Protein AF-A0A4Q7Z807-F1 (afdb_monomer_lite)

pLDDT: mean 87.22, std 11.92, range [46.84, 97.69]

Foldseek 3Di:
DDPVLVVLLVVADAPDDPVQQADFCDPVNLQVVLVLLLVLLVAAAAEDQDQVVVCVVAVDGDDPQDQKAKAQHDPPDGDRHIYMYGHSVNRGGPNSSLSRSLLRSLCNNDVDPPPVVVSSVSSNVSSVSSSVVD

Secondary structure (DSSP, 8-state):
--HHHHHHHTT------HHHHHSB--HHHHHHHHHHHHHHTT---EEE--HHHHHHHHSPPPPTT-SEEEE--STT---SS-EEEE-TTT--BHHHHHHHHHHHHHHHHS--SS-HHHHHHHHHHHHHHHHTT-

Radius of gyration: 13.88 Å; chains: 1; bounding box: 31×33×34 Å

Structure (mmCIF, N/CA/C/O backbone):
data_AF-A0A4Q7Z807-F1
#
_entry.id   AF-A0A4Q7Z807-F1
#
loop_
_atom_site.group_PDB
_atom_site.id
_atom_site.type_symbol
_atom_site.label_atom_id
_atom_site.label_alt_id
_atom_site.label_comp_id
_atom_site.label_asym_id
_atom_site.label_entity_id
_atom_site.label_seq_id
_atom_site.pdbx_PDB_ins_code
_atom_site.Cartn_x
_atom_site.Cartn_y
_atom_site.Cartn_z
_atom_site.occupancy
_atom_site.B_iso_or_equiv
_atom_site.auth_seq_id
_atom_site.auth_comp_id
_atom_site.auth_asym_id
_atom_site.auth_atom_id
_atom_site.pdbx_PDB_model_num
ATOM 1 N N . MET A 1 1 ? 6.590 11.852 6.267 1.00 51.38 1 MET A N 1
ATOM 2 C CA . MET A 1 1 ? 7.355 10.659 6.698 1.00 51.38 1 MET A CA 1
ATOM 3 C C . MET A 1 1 ? 8.716 11.109 7.191 1.00 51.38 1 MET A C 1
ATOM 5 O O . MET A 1 1 ? 9.269 12.016 6.587 1.00 51.38 1 MET A O 1
ATOM 9 N N . SER A 1 2 ? 9.235 10.544 8.286 1.00 54.81 2 SER A N 1
ATOM 10 C CA . SER A 1 2 ? 10.601 10.862 8.724 1.00 54.81 2 SER A CA 1
ATOM 11 C C . SER A 1 2 ? 11.629 10.082 7.898 1.00 54.81 2 SER A C 1
ATOM 13 O O . SER A 1 2 ? 11.342 8.966 7.462 1.00 54.81 2 SER A O 1
ATOM 15 N N . ALA A 1 3 ? 12.834 10.632 7.731 1.00 60.94 3 ALA A N 1
ATOM 16 C CA . ALA A 1 3 ? 13.931 9.998 6.987 1.00 60.94 3 ALA A CA 1
ATOM 17 C C . ALA A 1 3 ? 14.265 8.573 7.485 1.00 60.94 3 ALA A C 1
ATOM 19 O O . ALA A 1 3 ? 14.614 7.696 6.702 1.00 60.94 3 ALA A O 1
ATOM 20 N N . LEU A 1 4 ? 14.067 8.301 8.782 1.00 59.22 4 LEU A N 1
ATOM 21 C CA . LEU A 1 4 ? 14.256 6.976 9.386 1.00 59.22 4 LEU A CA 1
ATOM 22 C C . LEU A 1 4 ? 13.252 5.924 8.875 1.00 59.22 4 LEU A C 1
ATOM 24 O O . LEU A 1 4 ? 13.568 4.738 8.843 1.00 59.22 4 LEU A O 1
ATOM 28 N N . VAL A 1 5 ? 12.028 6.334 8.528 1.00 60.03 5 VAL A N 1
ATOM 29 C CA . VAL A 1 5 ? 11.017 5.426 7.960 1.00 60.03 5 VAL A CA 1
ATOM 30 C C . VAL A 1 5 ? 11.358 5.111 6.505 1.00 60.03 5 VAL A C 1
ATOM 32 O O . VAL A 1 5 ? 11.359 3.939 6.147 1.00 60.03 5 VAL A O 1
ATOM 35 N N . GLN A 1 6 ? 11.763 6.120 5.724 1.00 60.69 6 GLN A N 1
ATOM 36 C CA . GLN A 1 6 ? 12.238 5.926 4.348 1.00 60.69 6 GLN A CA 1
ATOM 37 C C . GLN A 1 6 ? 13.465 5.011 4.282 1.00 60.69 6 GLN A C 1
ATOM 39 O O . GLN A 1 6 ? 13.475 4.071 3.498 1.00 60.69 6 GLN A O 1
ATOM 44 N N . HIS A 1 7 ? 14.456 5.215 5.157 1.00 62.12 7 HIS A N 1
ATOM 45 C CA . HIS A 1 7 ? 15.645 4.359 5.198 1.00 62.12 7 HIS A CA 1
ATOM 46 C C . HIS A 1 7 ? 15.324 2.901 5.559 1.00 62.12 7 HIS A C 1
ATOM 48 O O . HIS A 1 7 ? 15.946 1.979 5.053 1.00 62.12 7 HIS A O 1
ATOM 54 N N . ARG A 1 8 ? 14.341 2.655 6.429 1.00 64.38 8 ARG A N 1
ATOM 55 C CA . ARG A 1 8 ? 13.954 1.277 6.768 1.00 64.38 8 ARG A CA 1
ATOM 56 C C . ARG A 1 8 ? 13.114 0.617 5.679 1.00 64.38 8 ARG A C 1
ATOM 58 O O . ARG A 1 8 ? 13.232 -0.587 5.500 1.00 64.38 8 ARG A O 1
ATOM 65 N N . GLN A 1 9 ? 12.306 1.382 4.945 1.00 64.25 9 GLN A N 1
ATOM 66 C CA . GLN A 1 9 ? 11.615 0.872 3.758 1.00 64.25 9 GLN A CA 1
ATOM 67 C C . GLN A 1 9 ? 12.603 0.489 2.653 1.00 64.25 9 GLN A C 1
ATOM 69 O O . GLN A 1 9 ? 12.409 -0.548 2.035 1.00 64.25 9 GLN A O 1
ATOM 74 N N . SER A 1 10 ? 13.702 1.232 2.469 1.00 65.25 10 SER A N 1
ATOM 75 C CA . SER A 1 10 ? 14.740 0.859 1.494 1.00 65.25 10 SER A CA 1
ATOM 76 C C . SER A 1 10 ? 15.534 -0.403 1.861 1.00 65.25 10 SER A C 1
ATOM 78 O O . SER A 1 10 ? 16.319 -0.869 1.047 1.00 65.25 10 SER A O 1
ATOM 80 N N . LEU A 1 11 ? 15.375 -0.933 3.081 1.00 72.94 11 LEU A N 1
ATOM 81 C CA . LEU A 1 11 ? 15.979 -2.203 3.509 1.00 72.94 11 LEU A CA 1
ATOM 82 C C . LEU A 1 11 ? 15.053 -3.409 3.287 1.00 72.94 11 LEU A C 1
ATOM 84 O O . LEU A 1 11 ? 15.440 -4.527 3.610 1.00 72.94 11 LEU A O 1
ATOM 88 N N . LEU A 1 12 ? 13.825 -3.201 2.803 1.00 78.06 12 LEU A N 1
ATOM 89 C CA . LEU A 1 12 ? 12.954 -4.304 2.409 1.00 78.06 12 LEU A CA 1
ATOM 90 C C . LEU A 1 12 ? 13.448 -4.890 1.087 1.00 78.06 12 LEU A C 1
ATOM 92 O O . LEU A 1 12 ? 13.740 -4.154 0.145 1.00 78.06 12 LEU A O 1
ATOM 96 N N . HIS A 1 13 ? 13.503 -6.215 1.016 1.00 83.81 13 HIS A N 1
ATOM 97 C CA . HIS A 1 13 ? 13.963 -6.935 -0.164 1.00 83.81 13 HIS A CA 1
ATOM 98 C C . HIS A 1 13 ? 12.773 -7.608 -0.849 1.00 83.81 13 HIS A C 1
ATOM 100 O O . HIS A 1 13 ? 12.108 -8.451 -0.247 1.00 83.81 13 HIS A O 1
ATOM 106 N N . HIS A 1 14 ? 12.498 -7.225 -2.097 1.00 82.06 14 HIS A N 1
ATOM 107 C CA . HIS A 1 14 ? 11.547 -7.931 -2.954 1.00 82.06 14 HIS A CA 1
ATOM 108 C C . HIS A 1 14 ? 12.259 -9.033 -3.747 1.00 82.06 14 HIS A C 1
ATOM 110 O O . HIS A 1 14 ? 13.446 -8.919 -4.051 1.00 82.06 14 HIS A O 1
ATOM 116 N N . HIS A 1 15 ? 11.516 -10.058 -4.159 1.00 86.06 15 HIS A N 1
ATOM 117 C CA . HIS A 1 15 ? 12.057 -11.214 -4.892 1.00 86.06 15 HIS A CA 1
ATOM 118 C C . HIS A 1 15 ? 11.875 -11.137 -6.412 1.00 86.06 15 HIS A C 1
ATOM 120 O O . HIS A 1 15 ? 12.171 -12.100 -7.110 1.00 86.06 15 HIS A O 1
ATOM 126 N N . LEU A 1 16 ? 11.381 -10.010 -6.938 1.00 84.50 16 LEU A N 1
ATOM 127 C CA . LEU A 1 16 ? 11.334 -9.794 -8.385 1.00 84.50 16 LEU A CA 1
ATOM 128 C C . LEU A 1 16 ? 12.748 -9.842 -8.969 1.00 84.50 16 LEU A C 1
ATOM 130 O O . LEU A 1 16 ? 13.670 -9.251 -8.394 1.00 84.50 16 LEU A O 1
ATOM 134 N N . ASP A 1 17 ? 12.897 -10.487 -10.126 1.00 88.44 17 ASP A N 1
ATOM 135 C CA . ASP A 1 17 ? 14.126 -10.372 -10.900 1.00 88.44 17 ASP A CA 1
ATOM 136 C C . ASP A 1 17 ? 14.332 -8.925 -11.386 1.00 88.44 17 ASP A C 1
ATOM 138 O O . ASP A 1 17 ? 13.472 -8.051 -11.236 1.00 88.44 17 ASP A O 1
ATOM 142 N N . GLN A 1 18 ? 15.506 -8.637 -11.945 1.00 86.31 18 GLN A N 1
ATOM 143 C CA . GLN A 1 18 ? 15.841 -7.273 -12.343 1.00 86.31 18 GLN A CA 1
ATOM 144 C C . GLN A 1 18 ? 14.910 -6.723 -13.437 1.00 86.31 18 GLN A C 1
ATOM 146 O O . GLN A 1 18 ? 14.593 -5.532 -13.419 1.00 86.31 18 GLN A O 1
ATOM 151 N N . ALA A 1 19 ? 14.477 -7.565 -14.379 1.00 88.50 19 ALA A N 1
ATOM 152 C CA . ALA A 1 19 ? 13.621 -7.149 -15.483 1.00 88.50 19 ALA A CA 1
ATOM 153 C C . ALA A 1 19 ? 12.202 -6.852 -14.986 1.00 88.50 19 ALA A C 1
ATOM 155 O O . ALA A 1 19 ? 11.640 -5.805 -15.310 1.00 88.50 19 ALA A O 1
ATOM 156 N N . ASP A 1 20 ? 11.660 -7.724 -14.140 1.00 90.94 20 ASP A N 1
ATOM 157 C CA . ASP A 1 20 ? 10.359 -7.540 -13.514 1.00 90.94 20 ASP A CA 1
ATOM 158 C C . ASP A 1 20 ? 10.355 -6.369 -12.542 1.00 90.94 20 ASP A C 1
ATOM 160 O O . ASP A 1 20 ? 9.421 -5.572 -12.561 1.00 90.94 20 ASP A O 1
ATOM 164 N N . SER A 1 21 ? 11.401 -6.213 -11.729 1.00 90.94 21 SER A N 1
ATOM 165 C CA . SER A 1 21 ? 11.536 -5.078 -10.814 1.00 90.94 21 SER A CA 1
ATOM 166 C C . SER A 1 21 ? 11.497 -3.750 -11.572 1.00 90.94 21 SER A C 1
ATOM 168 O O . SER A 1 21 ? 10.770 -2.845 -11.166 1.00 90.94 21 SER A O 1
ATOM 170 N N . ALA A 1 22 ? 12.200 -3.660 -12.708 1.00 92.25 22 ALA A N 1
ATOM 171 C CA . ALA A 1 22 ? 12.240 -2.469 -13.555 1.00 92.25 22 ALA A CA 1
ATOM 172 C C . ALA A 1 22 ? 10.979 -2.266 -14.416 1.00 92.25 22 ALA A C 1
ATOM 174 O O . ALA A 1 22 ? 10.765 -1.169 -14.942 1.00 92.25 22 ALA A O 1
ATOM 175 N N . ALA A 1 23 ? 10.143 -3.295 -14.582 1.00 94.12 23 ALA A N 1
ATOM 176 C CA . ALA A 1 23 ? 8.921 -3.189 -15.362 1.00 94.12 23 ALA A CA 1
ATOM 177 C C . ALA A 1 23 ? 7.947 -2.185 -14.730 1.00 94.12 23 ALA A C 1
ATOM 179 O O . ALA A 1 23 ? 7.931 -1.943 -13.520 1.00 94.12 23 ALA A O 1
ATOM 180 N N . ARG A 1 24 ? 7.094 -1.588 -15.567 1.00 95.56 24 ARG A N 1
ATOM 181 C CA . ARG A 1 24 ? 6.114 -0.598 -15.118 1.00 95.56 24 ARG A CA 1
ATOM 182 C C . ARG A 1 24 ? 5.073 -1.242 -14.199 1.00 95.56 24 ARG A C 1
ATOM 184 O O . ARG A 1 24 ? 4.486 -2.271 -14.541 1.00 95.56 24 ARG A O 1
ATOM 191 N N . ALA A 1 25 ? 4.785 -0.583 -13.080 1.00 94.75 25 ALA A N 1
ATOM 192 C CA . ALA A 1 25 ? 3.634 -0.901 -12.240 1.00 94.75 25 ALA A CA 1
ATOM 193 C C . ALA A 1 25 ? 2.386 -0.192 -12.788 1.00 94.75 25 ALA A C 1
ATOM 195 O O . ALA A 1 25 ? 2.045 0.924 -12.390 1.00 94.75 25 ALA A O 1
ATOM 196 N N . ASP A 1 26 ? 1.727 -0.798 -13.775 1.00 94.81 26 ASP A N 1
ATOM 197 C CA . ASP A 1 26 ? 0.450 -0.277 -14.263 1.00 94.81 26 ASP A CA 1
ATOM 198 C C . ASP A 1 26 ? -0.683 -0.460 -13.232 1.00 94.81 26 ASP A C 1
ATOM 200 O O . ASP A 1 26 ? -0.532 -1.116 -12.198 1.00 94.81 26 ASP A O 1
ATOM 204 N N . LEU A 1 27 ? -1.835 0.163 -13.502 1.00 94.50 27 LEU A N 1
ATOM 205 C CA . LEU A 1 27 ? -2.964 0.172 -12.569 1.00 94.50 27 LEU A CA 1
ATOM 206 C C . LEU A 1 27 ? -3.474 -1.243 -12.270 1.00 94.50 27 LEU A C 1
ATOM 208 O O . LEU A 1 27 ? -3.806 -1.538 -11.126 1.00 94.50 27 LEU A O 1
ATOM 212 N N . TRP A 1 28 ? -3.529 -2.114 -13.280 1.00 94.75 28 TRP A N 1
ATOM 213 C CA . TRP A 1 28 ? -4.015 -3.480 -13.110 1.00 94.75 28 TRP A CA 1
ATOM 214 C C . TRP A 1 28 ? -3.043 -4.308 -12.276 1.00 94.75 28 TRP A C 1
ATOM 216 O O . TRP A 1 28 ? -3.460 -5.037 -11.371 1.00 94.75 28 TRP A O 1
ATOM 226 N N . TRP A 1 29 ? -1.747 -4.146 -12.538 1.00 95.00 29 TRP A N 1
ATOM 227 C CA . TRP A 1 29 ? -0.697 -4.787 -11.766 1.00 95.00 29 TRP A CA 1
ATOM 228 C C . TRP A 1 29 ? -0.751 -4.356 -10.296 1.00 95.00 29 TRP A C 1
ATOM 230 O O . TRP A 1 29 ? -0.784 -5.217 -9.422 1.00 95.00 29 TRP A O 1
ATOM 240 N N . LEU A 1 30 ? -0.866 -3.053 -10.005 1.00 96.25 30 LEU A N 1
ATOM 241 C CA . LEU A 1 30 ? -0.961 -2.536 -8.631 1.00 96.25 30 LEU A CA 1
ATOM 242 C C . LEU A 1 30 ? -2.158 -3.121 -7.870 1.00 96.25 30 LEU A C 1
ATOM 244 O O . LEU A 1 30 ? -2.014 -3.539 -6.721 1.00 96.25 30 LEU A O 1
ATOM 248 N N . LEU A 1 31 ? -3.332 -3.173 -8.506 1.00 96.38 31 LEU A N 1
ATOM 249 C CA . LEU A 1 31 ? -4.545 -3.743 -7.909 1.00 96.38 31 LEU A CA 1
ATOM 250 C C . LEU A 1 31 ? -4.378 -5.239 -7.627 1.00 96.38 31 LEU A C 1
ATOM 252 O O . LEU A 1 31 ? -4.535 -5.679 -6.487 1.00 96.38 31 LEU A O 1
ATOM 256 N N . THR A 1 32 ? -4.003 -6.006 -8.654 1.00 95.25 32 THR A N 1
ATOM 257 C CA . THR A 1 32 ? -3.831 -7.463 -8.558 1.00 95.25 32 THR A CA 1
ATOM 258 C C . THR A 1 32 ? -2.791 -7.811 -7.504 1.00 95.25 32 THR A C 1
ATOM 260 O O . THR A 1 32 ? -3.007 -8.685 -6.662 1.00 95.25 32 THR A O 1
ATOM 263 N N . ARG A 1 33 ? -1.673 -7.081 -7.497 1.00 95.62 33 ARG A N 1
ATOM 264 C CA . ARG A 1 33 ? -0.586 -7.338 -6.568 1.00 95.62 33 ARG A CA 1
ATOM 265 C C . ARG A 1 33 ? -0.976 -6.995 -5.138 1.00 95.62 33 ARG A C 1
ATOM 267 O O . ARG A 1 33 ? -0.745 -7.803 -4.246 1.00 95.62 33 ARG A O 1
ATOM 274 N N . THR A 1 34 ? -1.659 -5.874 -4.914 1.00 97.00 34 THR A N 1
ATOM 275 C CA . THR A 1 34 ? -2.161 -5.517 -3.577 1.00 97.00 34 THR A CA 1
ATOM 276 C C . THR A 1 34 ? -3.097 -6.587 -3.018 1.00 97.00 34 THR A C 1
ATOM 278 O O . THR A 1 34 ? -3.004 -6.928 -1.839 1.00 97.00 34 THR A O 1
ATOM 281 N N . HIS A 1 35 ? -3.954 -7.175 -3.855 1.00 96.62 35 HIS A N 1
ATOM 282 C CA . HIS A 1 35 ? -4.834 -8.265 -3.432 1.00 96.62 35 HIS A CA 1
ATOM 283 C C . HIS A 1 35 ? -4.070 -9.560 -3.124 1.00 96.62 35 HIS A C 1
ATOM 285 O O . HIS A 1 35 ? -4.420 -10.235 -2.159 1.00 96.62 35 HIS A O 1
ATOM 291 N N . ALA A 1 36 ? -3.004 -9.884 -3.864 1.00 95.56 36 ALA A N 1
ATOM 292 C CA . ALA A 1 36 ? -2.139 -11.020 -3.532 1.00 95.56 36 ALA A CA 1
ATOM 293 C C . ALA A 1 36 ? -1.489 -10.852 -2.145 1.00 95.56 36 ALA A C 1
ATOM 295 O O . ALA A 1 36 ? -1.501 -11.773 -1.329 1.00 95.56 36 ALA A O 1
ATOM 296 N N . TYR A 1 37 ? -1.009 -9.645 -1.838 1.00 96.12 37 TYR A N 1
ATOM 297 C CA . TYR A 1 37 ? -0.490 -9.310 -0.511 1.00 96.12 37 TYR A CA 1
ATOM 298 C C . TYR A 1 37 ? -1.560 -9.383 0.581 1.00 96.12 37 TYR A C 1
ATOM 300 O O . TYR A 1 37 ? -1.308 -9.917 1.661 1.00 96.12 37 TYR A O 1
ATOM 308 N N . ALA A 1 38 ? -2.761 -8.867 0.316 1.00 95.75 38 ALA A N 1
ATOM 309 C CA . ALA A 1 38 ? -3.874 -8.938 1.257 1.00 95.75 38 ALA A CA 1
ATOM 310 C C . ALA A 1 38 ? -4.271 -10.394 1.554 1.00 95.75 38 ALA A C 1
ATOM 312 O O . ALA A 1 38 ? -4.451 -10.753 2.719 1.00 95.75 38 ALA A O 1
ATOM 313 N N . ALA A 1 39 ? -4.305 -11.248 0.525 1.00 94.94 39 ALA A N 1
ATOM 314 C CA . ALA A 1 39 ? -4.543 -12.680 0.665 1.00 94.94 39 ALA A CA 1
ATOM 315 C C . ALA A 1 39 ? -3.456 -13.359 1.515 1.00 94.94 39 ALA A C 1
ATOM 317 O O . ALA A 1 39 ? -3.791 -14.069 2.462 1.00 94.94 39 ALA A O 1
ATOM 318 N N . ALA A 1 40 ? -2.173 -13.074 1.261 1.00 93.62 40 ALA A N 1
ATOM 319 C CA . ALA A 1 40 ? -1.064 -13.575 2.081 1.00 93.62 40 ALA A CA 1
ATOM 320 C C . ALA A 1 40 ? -1.144 -13.097 3.547 1.00 93.62 40 ALA A C 1
ATOM 322 O O . ALA A 1 40 ? -0.787 -13.827 4.469 1.00 93.62 40 ALA A O 1
ATOM 323 N N . ALA A 1 41 ? -1.667 -11.890 3.782 1.00 92.75 41 ALA A N 1
ATOM 324 C CA . ALA A 1 41 ? -1.925 -11.350 5.118 1.00 92.75 41 ALA A CA 1
ATOM 325 C C . ALA A 1 41 ? -3.221 -11.879 5.773 1.00 92.75 41 ALA A C 1
ATOM 327 O O . ALA A 1 41 ? -3.489 -11.569 6.942 1.00 92.75 41 ALA A O 1
ATOM 328 N N . GLY A 1 42 ? -4.035 -12.648 5.040 1.00 94.50 42 GLY A N 1
ATOM 329 C CA . GLY A 1 42 ? -5.322 -13.170 5.494 1.00 94.50 42 GLY A CA 1
ATOM 330 C C . GLY A 1 42 ? -6.389 -12.091 5.705 1.00 94.50 42 GLY A C 1
ATOM 331 O O . GLY A 1 42 ? -7.173 -12.194 6.649 1.00 94.50 42 GLY A O 1
ATOM 332 N N . ILE A 1 43 ? -6.393 -11.031 4.888 1.00 94.88 43 ILE A N 1
ATOM 333 C CA . ILE A 1 43 ? -7.385 -9.944 4.942 1.00 94.88 43 ILE A CA 1
ATOM 334 C C . ILE A 1 43 ? -7.943 -9.590 3.567 1.00 94.88 43 ILE A C 1
ATOM 336 O O . ILE A 1 43 ? -7.338 -9.847 2.532 1.00 94.88 43 ILE A O 1
ATOM 340 N N . THR A 1 44 ? -9.101 -8.935 3.575 1.00 96.44 44 THR A N 1
ATOM 341 C CA . THR A 1 44 ? -9.657 -8.235 2.414 1.00 96.44 44 THR A CA 1
ATOM 342 C C . THR A 1 44 ? -9.353 -6.749 2.537 1.00 96.44 44 THR A C 1
ATOM 344 O O . THR A 1 44 ? -9.412 -6.201 3.637 1.00 96.44 44 THR A O 1
ATOM 347 N N . VAL A 1 45 ? -9.042 -6.099 1.419 1.00 96.62 45 VAL A N 1
ATOM 348 C CA . VAL A 1 45 ? -8.797 -4.655 1.342 1.00 96.62 45 VAL A CA 1
ATOM 349 C C . VAL A 1 45 ? -9.483 -4.086 0.111 1.00 96.62 45 VAL A C 1
ATOM 351 O O . VAL A 1 45 ? -9.612 -4.773 -0.898 1.00 96.62 45 VAL A O 1
ATOM 354 N N . ASP A 1 46 ? -9.859 -2.816 0.189 1.00 97.50 46 ASP A N 1
ATOM 355 C CA . ASP A 1 46 ? -10.171 -2.009 -0.983 1.00 97.50 46 ASP A CA 1
ATOM 356 C C . ASP A 1 46 ? -8.940 -1.201 -1.382 1.00 97.50 46 ASP A C 1
ATOM 358 O O . ASP A 1 46 ? -8.183 -0.744 -0.522 1.00 97.50 46 ASP A O 1
ATOM 362 N N . VAL A 1 47 ? -8.776 -0.943 -2.679 1.00 97.06 47 VAL A N 1
ATOM 363 C CA 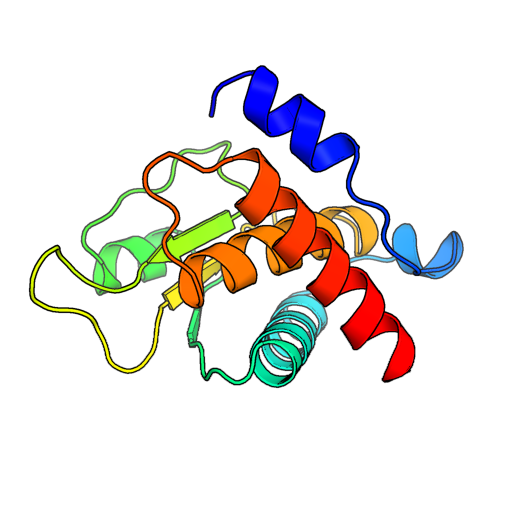. VAL A 1 47 ? -7.648 -0.164 -3.201 1.00 97.06 47 VAL A CA 1
ATOM 364 C C . VAL A 1 47 ? -8.150 1.040 -3.989 1.00 97.06 47 VAL A C 1
ATOM 366 O O . VAL A 1 47 ? -9.056 0.933 -4.815 1.00 97.06 47 VAL A O 1
ATOM 369 N N . VAL A 1 48 ? -7.552 2.206 -3.751 1.00 96.88 48 VAL A N 1
ATOM 370 C CA . VAL A 1 48 ? -7.775 3.421 -4.542 1.00 96.88 48 VAL A CA 1
ATOM 371 C C . VAL A 1 48 ? -6.450 3.999 -5.013 1.00 96.88 48 VAL A C 1
ATOM 373 O O . VAL A 1 48 ? -5.486 4.094 -4.262 1.00 96.88 48 VAL A O 1
ATOM 376 N N . LEU A 1 49 ? -6.418 4.421 -6.273 1.00 95.56 49 LEU A N 1
ATOM 377 C CA . LEU A 1 49 ? -5.210 4.950 -6.916 1.00 95.56 49 LEU A CA 1
ATOM 378 C C . LEU A 1 49 ? -5.271 6.473 -7.125 1.00 95.56 49 LEU A C 1
ATOM 380 O O . LEU A 1 49 ? -4.306 7.096 -7.563 1.00 95.56 49 LEU A O 1
ATOM 384 N N . ASP A 1 50 ? -6.421 7.078 -6.808 1.00 93.81 50 ASP A N 1
ATOM 385 C CA . ASP A 1 50 ? -6.678 8.512 -6.926 1.00 93.81 50 ASP A CA 1
ATOM 386 C C . ASP A 1 50 ? -6.797 9.159 -5.533 1.00 93.81 50 ASP A C 1
ATOM 388 O O . ASP A 1 50 ? -7.690 8.792 -4.755 1.00 93.81 50 ASP A O 1
ATOM 392 N N . PRO A 1 51 ? -5.958 10.164 -5.213 1.00 93.25 51 PRO A N 1
ATOM 393 C CA . PRO A 1 51 ? -5.985 10.833 -3.916 1.00 93.25 51 PRO A CA 1
ATOM 394 C C . PRO A 1 51 ? -7.314 11.548 -3.636 1.00 93.25 51 PRO A C 1
ATOM 396 O O . PRO A 1 51 ? -7.710 11.664 -2.475 1.00 93.25 51 PRO A O 1
ATOM 399 N N . ARG A 1 52 ? -8.045 12.004 -4.668 1.00 94.69 52 ARG A N 1
ATOM 400 C CA . ARG A 1 52 ? -9.360 12.641 -4.467 1.00 94.69 52 ARG A CA 1
ATOM 401 C C . ARG A 1 52 ? -10.400 11.621 -4.017 1.00 94.69 52 ARG A C 1
ATOM 403 O O . ARG A 1 52 ? -11.183 11.899 -3.113 1.00 94.69 52 ARG A O 1
ATOM 410 N N . SER A 1 53 ? -10.396 10.439 -4.623 1.00 94.94 53 SER A N 1
ATOM 411 C CA . SER A 1 53 ? -11.254 9.321 -4.228 1.00 94.94 53 SER A CA 1
ATOM 412 C C . SER A 1 53 ? -10.942 8.842 -2.811 1.00 94.94 53 SER A C 1
ATOM 414 O O . SER A 1 53 ? -11.868 8.618 -2.033 1.00 94.94 53 SER A O 1
ATOM 416 N N . TYR A 1 54 ? -9.661 8.777 -2.439 1.00 96.12 54 TYR A N 1
ATOM 417 C CA . TYR A 1 54 ? -9.256 8.472 -1.066 1.00 96.12 54 TYR A CA 1
ATOM 418 C C . TYR A 1 54 ? -9.781 9.505 -0.058 1.00 96.12 54 TYR A C 1
ATOM 420 O O . TYR A 1 54 ? -10.382 9.130 0.951 1.00 96.12 54 TYR A O 1
ATOM 428 N N . HIS A 1 55 ? -9.645 10.800 -0.364 1.00 95.94 55 HIS A N 1
ATOM 429 C CA . HIS A 1 55 ? -10.177 11.869 0.481 1.00 95.94 55 HIS A CA 1
ATOM 430 C C . HIS A 1 55 ? -11.699 11.789 0.632 1.00 95.94 55 HIS A C 1
ATOM 432 O O . HIS A 1 55 ? -12.197 11.845 1.750 1.00 95.94 55 HIS A O 1
ATOM 438 N N . ARG A 1 56 ? -12.450 11.579 -0.459 1.00 96.06 56 ARG A N 1
ATOM 439 C CA . ARG A 1 56 ? -13.917 11.449 -0.385 1.00 96.06 56 ARG A CA 1
ATOM 440 C C . ARG A 1 56 ? -14.367 10.295 0.511 1.00 96.06 56 ARG A C 1
ATOM 442 O O . ARG A 1 56 ? -15.386 10.418 1.178 1.00 96.06 56 ARG A O 1
ATOM 449 N N . ARG A 1 57 ? -13.631 9.179 0.517 1.00 94.31 57 ARG A N 1
ATOM 450 C CA . ARG A 1 57 ? -13.981 7.998 1.320 1.00 94.31 57 ARG A CA 1
ATOM 451 C C . ARG A 1 57 ? -13.575 8.139 2.787 1.00 94.31 57 ARG A C 1
ATOM 453 O O . ARG A 1 57 ? -14.286 7.649 3.650 1.00 94.31 57 ARG A O 1
ATOM 460 N N . THR A 1 58 ? -12.443 8.780 3.075 1.00 93.69 58 THR A N 1
ATOM 461 C CA . 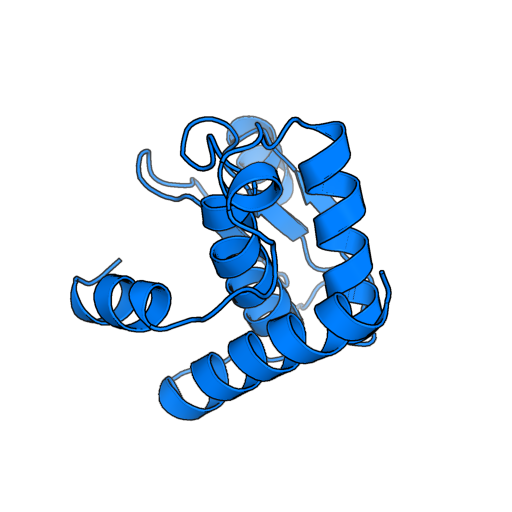THR A 1 58 ? -11.826 8.751 4.418 1.00 93.69 58 THR A CA 1
ATOM 462 C C . THR A 1 58 ? -11.832 10.091 5.150 1.00 93.69 58 THR A C 1
ATOM 464 O O . THR A 1 58 ? -11.523 10.141 6.337 1.00 93.69 58 THR A O 1
ATOM 467 N N . GLY A 1 59 ? -12.086 11.192 4.441 1.00 93.94 59 GLY A N 1
ATOM 468 C CA . GLY A 1 59 ? -11.838 12.556 4.910 1.00 93.94 59 GLY A CA 1
ATOM 469 C C .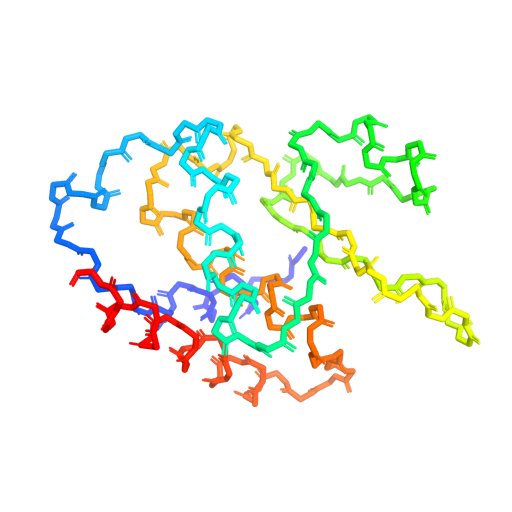 GLY A 1 59 ? -10.351 12.929 5.018 1.00 93.94 59 GLY A C 1
ATOM 470 O O . GLY A 1 59 ? -10.036 14.072 5.342 1.00 93.94 59 GLY A O 1
ATOM 471 N N . ARG A 1 60 ? -9.410 12.011 4.739 1.00 92.38 60 ARG A N 1
ATOM 472 C CA . ARG A 1 60 ? -7.961 12.247 4.865 1.00 92.38 60 ARG A CA 1
ATOM 473 C C . ARG A 1 60 ? -7.368 12.760 3.560 1.00 92.38 60 ARG A C 1
ATOM 475 O O . ARG A 1 60 ? -7.614 12.215 2.488 1.00 92.38 60 ARG A O 1
ATOM 482 N N . THR A 1 61 ? -6.537 13.790 3.653 1.00 92.50 61 THR A N 1
ATOM 483 C CA . THR A 1 61 ? -5.743 14.276 2.519 1.00 92.50 61 THR A CA 1
ATOM 484 C C . THR A 1 61 ? -4.376 13.607 2.536 1.00 92.50 61 THR A C 1
ATOM 486 O O . THR A 1 61 ? -3.641 13.711 3.518 1.00 92.50 61 THR A O 1
ATOM 489 N N . VAL A 1 62 ? -4.017 12.945 1.438 1.00 90.19 62 VAL A N 1
ATOM 490 C CA . VAL A 1 62 ? -2.671 12.393 1.242 1.00 90.19 62 VAL A CA 1
ATOM 491 C C . VAL A 1 62 ? -1.738 13.466 0.691 1.00 90.19 62 VAL A C 1
ATOM 493 O O . VAL A 1 62 ? -2.093 14.238 -0.201 1.00 90.19 62 VAL A O 1
ATOM 496 N N . GLY A 1 63 ? -0.532 13.542 1.251 1.00 88.62 63 GLY A N 1
ATOM 497 C CA . GLY A 1 63 ? 0.477 14.495 0.799 1.00 88.62 63 GLY A CA 1
ATOM 498 C C . GLY A 1 63 ? 1.011 14.148 -0.593 1.00 88.62 63 GLY A C 1
ATOM 499 O O . GLY A 1 63 ? 1.028 12.989 -0.995 1.00 88.62 63 GLY A O 1
ATOM 500 N N . ARG A 1 64 ? 1.547 15.146 -1.306 1.00 88.00 64 ARG A N 1
ATOM 501 C CA . ARG A 1 64 ? 2.142 14.978 -2.649 1.00 88.00 64 ARG A CA 1
ATOM 502 C C . ARG A 1 64 ? 3.247 13.910 -2.725 1.00 88.00 64 ARG A C 1
ATOM 504 O O . ARG A 1 64 ? 3.514 13.403 -3.806 1.00 88.00 64 ARG A O 1
ATOM 511 N N . TRP A 1 65 ? 3.882 13.597 -1.597 1.00 90.31 65 TRP A N 1
ATOM 512 C CA . TRP A 1 65 ? 5.003 12.658 -1.471 1.00 90.31 65 TRP A CA 1
ATOM 513 C C . TRP A 1 65 ? 4.607 11.324 -0.820 1.00 90.31 65 TRP A C 1
ATOM 515 O O . TRP A 1 65 ? 5.467 10.559 -0.397 1.00 90.31 65 TRP A O 1
ATOM 525 N N . CYS A 1 66 ? 3.307 11.074 -0.668 1.00 91.88 66 CYS A N 1
ATOM 526 C CA . CYS A 1 66 ? 2.769 9.852 -0.085 1.00 91.88 66 CYS A CA 1
ATOM 527 C C . CYS A 1 66 ? 2.601 8.800 -1.188 1.00 91.88 66 CYS A C 1
ATOM 529 O O . CYS A 1 66 ? 1.726 8.937 -2.044 1.00 91.88 66 CYS A O 1
ATOM 531 N N . ALA A 1 67 ? 3.472 7.787 -1.182 1.00 94.44 67 ALA A N 1
ATOM 532 C CA . ALA A 1 67 ? 3.429 6.677 -2.135 1.00 94.44 67 ALA A CA 1
ATOM 533 C C . ALA A 1 67 ? 2.333 5.653 -1.795 1.00 94.44 67 ALA A C 1
ATOM 535 O O . ALA A 1 67 ? 1.758 5.065 -2.708 1.00 94.44 67 ALA A O 1
ATOM 536 N N . GLY A 1 68 ? 2.004 5.505 -0.509 1.00 95.06 68 GLY A N 1
ATOM 537 C CA . GLY A 1 68 ? 0.892 4.702 -0.018 1.00 95.06 68 GLY A CA 1
ATOM 538 C C . GLY A 1 68 ? 0.403 5.173 1.355 1.00 95.06 68 GLY A C 1
ATOM 539 O O . GLY A 1 68 ? 1.107 5.923 2.039 1.00 95.06 68 GLY A O 1
ATOM 540 N N . ASP A 1 69 ? -0.832 4.807 1.700 1.00 94.81 69 ASP A N 1
ATOM 541 C CA . ASP A 1 69 ? -1.427 5.008 3.031 1.00 94.81 69 ASP A CA 1
ATOM 542 C C . ASP A 1 69 ? -2.547 3.984 3.253 1.00 94.81 69 ASP A C 1
ATOM 544 O O . ASP A 1 69 ? -3.467 3.864 2.439 1.00 94.81 69 ASP A O 1
ATOM 548 N N . ALA A 1 70 ? -2.492 3.266 4.369 1.00 94.06 70 ALA A N 1
ATOM 549 C CA . ALA A 1 70 ? -3.563 2.395 4.828 1.00 94.06 70 ALA A CA 1
ATOM 550 C C . ALA A 1 70 ? -4.501 3.122 5.808 1.00 94.06 70 ALA A C 1
ATOM 552 O O . ALA A 1 70 ? -4.081 3.725 6.801 1.00 94.06 70 ALA A O 1
ATOM 553 N N . TYR A 1 71 ? -5.808 3.003 5.580 1.00 94.12 71 TYR A N 1
ATOM 554 C CA . TYR A 1 71 ? -6.848 3.491 6.479 1.00 94.12 71 TYR A CA 1
ATOM 555 C C . TYR A 1 71 ? -7.752 2.358 6.940 1.00 94.12 71 TYR A C 1
ATOM 557 O O . TYR A 1 71 ? -8.372 1.662 6.143 1.00 94.12 71 TYR A O 1
ATOM 565 N N . THR A 1 72 ? -7.859 2.202 8.256 1.00 93.00 72 THR A N 1
ATOM 566 C CA . THR A 1 72 ? -8.645 1.134 8.895 1.00 93.00 72 THR A CA 1
ATOM 567 C C . THR A 1 72 ? -9.935 1.655 9.530 1.00 93.00 72 THR A C 1
ATOM 569 O O . THR A 1 72 ? -10.571 0.936 10.294 1.00 93.00 72 THR A O 1
ATOM 572 N N . GLY A 1 73 ? -10.332 2.893 9.222 1.00 91.38 73 GLY A N 1
ATOM 573 C CA . GLY A 1 73 ? -11.420 3.600 9.897 1.00 91.38 73 GLY A CA 1
ATOM 574 C C . GLY A 1 73 ? -10.935 4.496 11.047 1.00 91.38 73 GLY A C 1
ATOM 575 O O . GLY A 1 73 ? -9.751 4.490 11.402 1.00 91.38 73 GLY A O 1
ATOM 576 N N . PRO A 1 74 ? -11.833 5.311 11.622 1.00 88.19 74 PRO A N 1
ATOM 577 C CA . PRO A 1 74 ? -11.540 6.125 12.798 1.00 88.19 74 PRO A CA 1
ATOM 578 C C . PRO A 1 74 ? -11.225 5.273 14.039 1.00 88.19 74 PRO A C 1
ATOM 580 O O . PRO A 1 74 ? -11.607 4.105 14.153 1.00 88.19 74 PRO A O 1
ATOM 583 N N . ALA A 1 75 ? -10.539 5.881 15.010 1.00 81.19 75 ALA A N 1
ATOM 584 C CA . ALA A 1 75 ? -10.270 5.241 16.295 1.00 81.19 75 ALA A CA 1
ATOM 585 C C . ALA A 1 75 ? -11.591 4.859 16.989 1.00 81.19 75 ALA A C 1
ATOM 587 O O . ALA A 1 75 ? -12.499 5.677 17.091 1.00 81.19 75 ALA A O 1
ATOM 588 N N . GLY A 1 76 ? -11.703 3.607 17.439 1.00 81.12 76 GLY A N 1
ATOM 589 C CA . GLY A 1 76 ? -12.917 3.079 18.075 1.00 81.12 76 GLY A CA 1
ATOM 590 C C . GLY A 1 76 ? -14.012 2.600 17.113 1.00 81.12 76 GLY A C 1
ATOM 591 O O . GLY A 1 76 ? -14.934 1.926 17.557 1.00 81.12 76 GLY A O 1
ATOM 592 N N . ALA A 1 77 ? -13.896 2.863 15.808 1.00 87.00 77 ALA A N 1
ATOM 593 C CA . ALA A 1 77 ? -14.862 2.429 14.796 1.00 87.00 77 ALA A CA 1
ATOM 594 C C . ALA A 1 77 ? -14.132 1.942 13.537 1.00 87.00 77 ALA A C 1
ATOM 596 O O . ALA A 1 77 ? -14.148 2.572 12.477 1.00 87.00 77 ALA A O 1
ATOM 597 N N . ARG A 1 78 ? -13.450 0.800 13.681 1.00 87.88 78 ARG A N 1
ATOM 598 C CA . ARG A 1 78 ? -12.726 0.180 12.572 1.00 87.88 78 ARG A CA 1
ATOM 599 C C . ARG A 1 78 ? -13.670 -0.279 11.477 1.00 87.88 78 ARG A C 1
ATOM 601 O O . ARG A 1 78 ? -14.734 -0.832 11.743 1.00 87.88 78 ARG A O 1
ATOM 608 N N . TRP A 1 79 ? -13.234 -0.090 10.243 1.00 90.38 79 TRP A N 1
ATOM 609 C CA . TRP A 1 79 ? -13.928 -0.620 9.085 1.00 90.38 79 TRP A CA 1
ATOM 610 C C . TRP A 1 79 ? -13.651 -2.119 8.943 1.00 90.38 79 TRP A C 1
ATOM 612 O O . TRP A 1 79 ? -12.528 -2.554 9.209 1.00 90.38 79 TRP A O 1
ATOM 622 N N . PRO A 1 80 ? -14.644 -2.909 8.500 1.00 88.69 80 PRO A N 1
ATOM 623 C CA . PRO A 1 80 ? -14.455 -4.336 8.246 1.00 88.69 80 PRO A CA 1
ATOM 624 C C . PRO A 1 80 ? -13.481 -4.590 7.087 1.00 88.69 80 PRO A C 1
ATOM 626 O O . PRO A 1 80 ? -12.753 -5.578 7.106 1.00 88.69 80 PRO A O 1
ATOM 629 N N . VAL A 1 81 ? -13.438 -3.676 6.112 1.00 94.62 81 VAL A N 1
ATOM 630 C CA . VAL A 1 81 ? -12.521 -3.704 4.969 1.00 94.62 81 VAL A CA 1
ATOM 631 C C . VAL A 1 81 ? -11.677 -2.425 4.997 1.00 94.62 81 VAL A C 1
ATOM 633 O O . VAL A 1 81 ? -12.221 -1.334 4.795 1.00 94.62 81 VAL A O 1
ATOM 636 N N . PRO A 1 82 ? -10.366 -2.516 5.291 1.00 95.00 82 PRO A N 1
ATOM 637 C CA . PRO A 1 82 ? -9.453 -1.386 5.195 1.00 95.00 82 PRO A CA 1
ATOM 638 C C . PRO A 1 82 ? -9.352 -0.847 3.767 1.00 95.00 82 PRO A C 1
ATOM 640 O O . PRO A 1 82 ? -9.471 -1.594 2.796 1.00 95.00 82 PRO A O 1
ATOM 643 N N . LEU A 1 83 ? -9.067 0.446 3.650 1.00 96.94 83 LEU A N 1
ATOM 644 C CA . LEU A 1 83 ? -8.802 1.112 2.382 1.00 96.94 83 LEU A CA 1
ATOM 645 C C . LEU A 1 83 ? -7.307 1.395 2.247 1.00 96.94 83 LEU A C 1
ATOM 647 O O . LEU A 1 83 ? -6.732 2.070 3.099 1.00 96.94 83 LEU A O 1
ATOM 651 N N . ILE A 1 84 ? -6.697 0.932 1.162 1.00 97.31 84 ILE A N 1
ATOM 652 C CA . ILE A 1 84 ? -5.313 1.234 0.799 1.00 97.31 84 ILE A CA 1
ATOM 653 C C . ILE A 1 84 ? -5.311 2.255 -0.334 1.00 97.31 84 ILE A C 1
ATOM 655 O O . ILE A 1 84 ? -5.935 2.061 -1.379 1.00 97.31 84 ILE A O 1
ATOM 659 N N . TYR A 1 85 ? -4.589 3.350 -0.133 1.00 97.69 85 TYR A N 1
ATOM 660 C CA . TYR A 1 85 ? -4.192 4.249 -1.205 1.00 97.69 85 TYR A CA 1
ATOM 661 C C . TYR A 1 85 ? -2.801 3.877 -1.712 1.00 97.69 85 TYR A C 1
ATOM 663 O O . TYR A 1 85 ? -1.906 3.619 -0.910 1.00 97.69 85 TYR A O 1
ATOM 671 N N . LEU A 1 86 ? -2.615 3.911 -3.032 1.00 97.50 86 LEU A N 1
ATOM 672 C CA . LEU A 1 86 ? -1.309 3.847 -3.689 1.00 97.50 86 LEU A CA 1
ATOM 673 C C . LEU A 1 86 ? -1.215 4.970 -4.715 1.00 97.50 86 LEU A C 1
ATOM 675 O O . LEU A 1 86 ? -2.194 5.272 -5.391 1.00 97.50 86 LEU A O 1
ATOM 679 N N . SER A 1 87 ? -0.040 5.578 -4.860 1.00 96.06 87 SER A N 1
ATOM 680 C CA . SER A 1 87 ? 0.190 6.640 -5.839 1.00 96.06 87 SER A CA 1
ATOM 681 C C . SER A 1 87 ? 0.895 6.096 -7.083 1.00 96.06 87 SER A C 1
ATOM 683 O O . SER A 1 87 ? 2.116 5.935 -7.049 1.00 96.06 87 SER A O 1
ATOM 685 N N . PRO A 1 88 ? 0.206 5.912 -8.229 1.00 93.88 88 PRO A N 1
ATOM 686 C CA . PRO A 1 88 ? 0.857 5.429 -9.452 1.00 93.88 88 PRO A CA 1
ATOM 687 C C . PRO A 1 88 ? 1.979 6.355 -9.939 1.00 93.88 88 PRO A C 1
ATOM 689 O O . PRO A 1 88 ? 2.908 5.929 -10.611 1.00 93.88 88 PRO A O 1
ATOM 692 N N . ARG A 1 89 ? 1.912 7.646 -9.587 1.00 93.81 89 ARG A N 1
ATOM 693 C CA . ARG A 1 89 ? 2.948 8.632 -9.923 1.00 93.81 89 ARG A CA 1
ATOM 694 C C . ARG A 1 89 ? 4.259 8.393 -9.169 1.00 93.81 89 ARG A C 1
ATOM 696 O O . ARG A 1 89 ? 5.314 8.731 -9.695 1.00 93.81 89 ARG A O 1
ATOM 703 N N . LEU A 1 90 ? 4.184 7.917 -7.927 1.00 93.88 90 LEU A N 1
ATOM 704 C CA . LEU A 1 90 ? 5.351 7.705 -7.063 1.00 93.88 90 LEU A CA 1
ATOM 705 C C . LEU A 1 90 ? 5.821 6.248 -7.055 1.00 93.88 90 LEU A C 1
ATOM 707 O O . LEU A 1 90 ? 6.842 5.960 -6.445 1.00 93.88 90 LEU A O 1
ATOM 711 N N . LEU A 1 91 ? 5.089 5.364 -7.734 1.00 94.25 91 LEU A N 1
ATOM 712 C CA . LEU A 1 91 ? 5.386 3.945 -7.888 1.00 94.25 91 LEU A CA 1
ATOM 713 C C . LEU A 1 91 ? 5.549 3.619 -9.381 1.00 94.25 91 LEU A C 1
ATOM 715 O O . LEU A 1 91 ? 4.683 2.969 -9.966 1.00 94.25 91 LEU A O 1
ATOM 719 N N . PRO A 1 92 ? 6.598 4.140 -10.044 1.00 92.88 92 PRO A N 1
ATOM 720 C CA . PRO A 1 92 ? 6.762 3.964 -11.484 1.00 92.88 92 PRO A CA 1
ATOM 721 C C . PRO A 1 92 ? 7.093 2.514 -11.859 1.00 92.88 92 PRO A C 1
ATOM 723 O O . PRO A 1 92 ? 6.714 2.067 -12.946 1.00 92.88 92 PRO A O 1
ATOM 726 N N . THR A 1 93 ? 7.772 1.786 -10.971 1.00 95.25 93 THR A N 1
ATOM 727 C CA . THR A 1 93 ? 8.232 0.415 -11.204 1.00 95.25 93 THR A CA 1
ATOM 728 C C . THR A 1 93 ? 7.565 -0.582 -10.260 1.00 95.25 93 THR A C 1
ATOM 730 O O . THR A 1 93 ? 7.075 -0.220 -9.185 1.00 95.25 93 THR A O 1
ATOM 733 N N . ARG A 1 94 ? 7.538 -1.857 -10.661 1.00 94.94 94 ARG A N 1
ATOM 734 C CA . ARG A 1 94 ? 7.026 -2.947 -9.819 1.00 94.94 94 ARG A CA 1
ATOM 735 C C . ARG A 1 94 ? 7.857 -3.103 -8.549 1.00 94.94 94 ARG A C 1
ATOM 737 O O . ARG A 1 94 ? 7.275 -3.291 -7.487 1.00 94.94 94 ARG A O 1
ATOM 744 N N . GLY A 1 95 ? 9.180 -2.946 -8.627 1.00 91.25 95 GLY A N 1
ATOM 745 C CA . GLY A 1 95 ? 10.065 -2.998 -7.460 1.00 91.25 95 GLY A CA 1
ATOM 746 C C . GLY A 1 95 ? 9.736 -1.938 -6.404 1.00 91.25 95 GLY A C 1
ATOM 747 O O . GLY A 1 95 ? 9.594 -2.265 -5.222 1.00 91.25 95 GLY A O 1
ATOM 748 N N . ASP A 1 96 ? 9.521 -0.687 -6.831 1.00 90.12 96 ASP A N 1
ATOM 749 C CA . ASP A 1 96 ? 9.090 0.395 -5.932 1.00 90.12 96 ASP A CA 1
ATOM 750 C C . ASP A 1 96 ? 7.755 0.048 -5.259 1.00 90.12 96 ASP A C 1
ATOM 752 O O . ASP A 1 96 ? 7.570 0.236 -4.053 1.00 90.12 96 ASP A O 1
ATOM 756 N N . ALA A 1 97 ? 6.821 -0.487 -6.046 1.00 94.31 97 ALA A N 1
ATOM 757 C CA . ALA A 1 97 ? 5.487 -0.826 -5.589 1.00 94.31 97 ALA A CA 1
ATOM 758 C C . ALA A 1 97 ? 5.457 -2.010 -4.613 1.00 94.31 97 ALA A C 1
ATOM 760 O O . ALA A 1 97 ? 4.701 -1.940 -3.649 1.00 94.31 97 ALA A O 1
ATOM 761 N N . GLU A 1 98 ? 6.276 -3.052 -4.795 1.00 93.12 98 GLU A N 1
ATOM 762 C CA . GLU A 1 98 ? 6.334 -4.217 -3.891 1.00 93.12 98 GLU A CA 1
ATOM 763 C C . GLU A 1 98 ? 6.532 -3.791 -2.434 1.00 93.12 98 GLU A C 1
ATOM 765 O O . GLU A 1 98 ? 5.758 -4.155 -1.548 1.00 93.12 98 GLU A O 1
ATOM 770 N N . THR A 1 99 ? 7.559 -2.975 -2.189 1.00 90.19 99 THR A N 1
ATOM 771 C CA . THR A 1 99 ? 7.933 -2.568 -0.828 1.00 90.19 99 THR A CA 1
ATOM 772 C C . THR A 1 99 ? 6.855 -1.702 -0.176 1.00 90.19 99 THR A C 1
ATOM 774 O O . THR A 1 99 ? 6.570 -1.851 1.016 1.00 90.19 99 THR A O 1
ATOM 777 N N . VAL A 1 100 ? 6.213 -0.828 -0.957 1.00 93.56 100 VAL A N 1
ATOM 778 C CA . VAL A 1 100 ? 5.128 0.035 -0.480 1.00 93.56 100 VAL A CA 1
ATOM 779 C C . VAL A 1 100 ? 3.858 -0.773 -0.228 1.00 93.56 100 VAL A C 1
ATOM 781 O O . VAL A 1 100 ? 3.267 -0.632 0.839 1.00 93.56 100 VAL A O 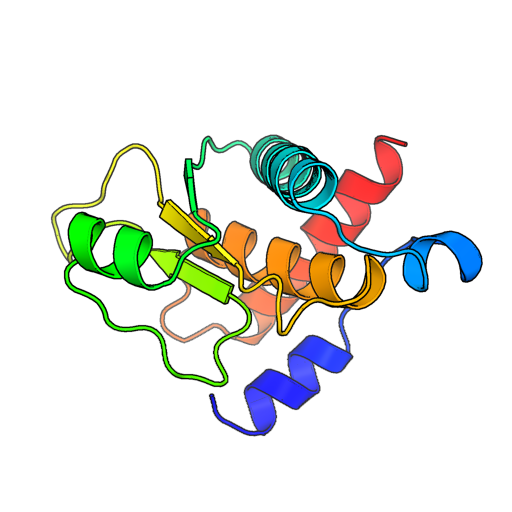1
ATOM 784 N N . ILE A 1 101 ? 3.467 -1.673 -1.131 1.00 95.62 101 ILE A N 1
ATOM 785 C CA . ILE A 1 101 ? 2.296 -2.544 -0.953 1.00 95.62 101 ILE A CA 1
ATOM 786 C C . ILE 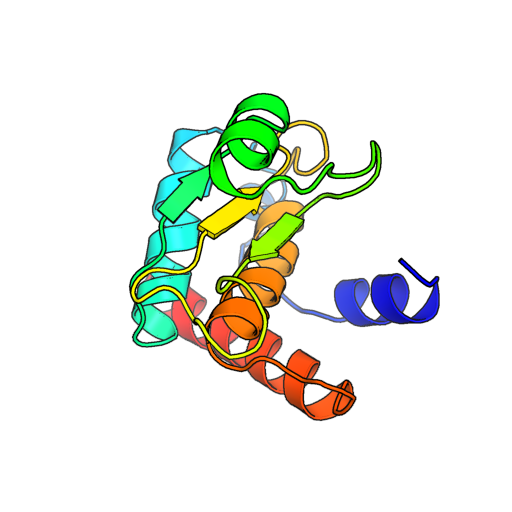A 1 101 ? 2.461 -3.407 0.300 1.00 95.62 101 ILE A C 1
ATOM 788 O O . ILE A 1 101 ? 1.564 -3.437 1.145 1.00 95.62 101 ILE A O 1
ATOM 792 N N . ALA A 1 102 ? 3.617 -4.055 0.464 1.00 93.88 102 ALA A N 1
ATOM 793 C CA . ALA A 1 102 ? 3.911 -4.865 1.642 1.00 93.88 102 ALA A CA 1
ATOM 794 C C . ALA A 1 102 ? 3.784 -4.052 2.940 1.00 93.88 102 ALA A C 1
ATOM 796 O O . ALA A 1 102 ? 3.214 -4.519 3.930 1.00 93.88 102 ALA A O 1
ATOM 797 N N . HIS A 1 103 ? 4.280 -2.812 2.927 1.00 92.56 103 HIS A N 1
ATOM 798 C CA . HIS A 1 103 ? 4.190 -1.894 4.056 1.00 92.56 103 HIS A CA 1
ATOM 799 C C . HIS A 1 103 ? 2.741 -1.498 4.381 1.00 92.56 103 HIS A C 1
ATOM 801 O O . HIS A 1 103 ? 2.325 -1.595 5.537 1.00 92.56 103 HIS A O 1
ATOM 807 N N . GLU A 1 104 ? 1.949 -1.095 3.387 1.00 94.44 104 GLU A N 1
ATOM 808 C CA . GLU A 1 104 ? 0.568 -0.661 3.623 1.00 94.44 104 GLU A CA 1
ATOM 809 C C . GLU A 1 104 ? -0.350 -1.825 4.020 1.00 94.44 104 GLU A C 1
ATOM 811 O O . GLU A 1 104 ? -1.160 -1.691 4.940 1.00 94.44 104 GLU A O 1
ATOM 816 N N . VAL A 1 105 ? -0.191 -3.004 3.411 1.00 95.19 105 VAL A N 1
ATOM 817 C CA . VAL A 1 105 ? -0.952 -4.207 3.795 1.00 95.19 105 VAL A CA 1
ATOM 818 C C . VAL A 1 105 ? -0.596 -4.647 5.215 1.00 95.19 105 VAL A C 1
ATOM 820 O O . VAL A 1 105 ? -1.485 -4.979 6.005 1.00 95.19 105 VAL A O 1
ATOM 823 N N . MET A 1 106 ? 0.685 -4.575 5.591 1.00 93.31 106 MET A N 1
ATOM 824 C CA . MET A 1 106 ? 1.104 -4.800 6.973 1.00 93.31 106 MET A CA 1
ATOM 825 C C . MET A 1 106 ? 0.398 -3.832 7.931 1.00 93.31 106 MET A C 1
ATOM 827 O O . MET A 1 106 ? -0.099 -4.272 8.970 1.00 93.31 106 MET A O 1
ATOM 831 N N . HIS A 1 107 ? 0.286 -2.547 7.580 1.00 90.94 107 HIS A N 1
ATOM 832 C CA . HIS A 1 107 ? -0.438 -1.567 8.391 1.00 90.94 107 HIS A CA 1
ATOM 833 C C . HIS A 1 107 ? -1.944 -1.831 8.464 1.00 90.94 107 HIS A C 1
ATOM 835 O O . HIS A 1 107 ? -2.529 -1.662 9.537 1.00 90.94 107 HIS A O 1
ATOM 841 N N . ALA A 1 108 ? -2.558 -2.290 7.373 1.00 92.25 108 ALA A N 1
ATOM 842 C CA . ALA A 1 108 ? -3.966 -2.670 7.342 1.00 92.25 108 ALA A CA 1
ATOM 843 C C . ALA A 1 108 ? -4.262 -3.861 8.271 1.00 92.25 108 ALA A C 1
ATOM 845 O O . ALA A 1 108 ? -5.254 -3.841 9.003 1.00 92.25 108 ALA A O 1
ATOM 846 N N . ARG A 1 109 ? -3.386 -4.877 8.296 1.00 91.62 109 ARG A N 1
ATOM 847 C CA . ARG A 1 109 ? -3.557 -6.073 9.137 1.00 91.62 109 ARG A CA 1
ATOM 848 C C . ARG A 1 109 ? -3.154 -5.851 10.592 1.00 91.62 109 ARG A C 1
ATOM 850 O O . ARG A 1 109 ? -3.869 -6.266 11.505 1.00 91.62 109 ARG A O 1
ATOM 857 N N . TRP A 1 110 ? -2.003 -5.225 10.819 1.00 87.38 110 TRP A N 1
ATOM 858 C CA . TRP A 1 110 ? -1.425 -5.032 12.145 1.00 87.38 110 TRP A CA 1
ATOM 859 C C . TRP A 1 110 ? -1.123 -3.557 12.411 1.00 87.38 110 TRP A C 1
ATOM 861 O O . TRP A 1 110 ? 0.033 -3.131 12.313 1.00 87.38 110 TRP A O 1
ATOM 871 N N . PRO A 1 111 ? -2.128 -2.772 12.831 1.00 72.75 111 PRO A N 1
ATOM 872 C CA . PRO A 1 111 ? -1.935 -1.366 13.158 1.00 72.75 111 PRO A CA 1
ATOM 873 C C . PRO A 1 111 ? -0.911 -1.210 14.286 1.00 72.75 111 PRO A C 1
ATOM 875 O O . PRO A 1 111 ? -1.169 -1.505 15.452 1.00 72.75 111 PRO A O 1
ATOM 878 N N . SER A 1 112 ? 0.300 -0.807 13.913 1.00 63.28 112 SER A N 1
ATOM 879 C CA . SER A 1 112 ? 1.447 -0.692 14.806 1.00 63.28 112 SER A CA 1
ATOM 880 C C . SER A 1 112 ? 1.527 0.738 15.341 1.00 63.28 112 SER A C 1
ATOM 882 O O . SER A 1 112 ? 2.137 1.612 14.720 1.00 63.28 112 SER A O 1
ATOM 884 N N . TYR A 1 113 ? 0.982 0.974 16.533 1.00 58.66 113 TYR A N 1
ATOM 885 C CA . TYR A 1 113 ? 1.288 2.172 17.315 1.00 58.66 113 TYR A CA 1
ATOM 886 C C . TYR A 1 113 ? 2.627 1.961 18.046 1.00 58.66 113 TYR A C 1
ATOM 888 O O . TYR A 1 113 ? 2.665 1.563 19.202 1.00 58.66 113 TYR A O 1
ATOM 896 N N . GLY A 1 114 ? 3.749 2.158 17.341 1.00 54.91 114 GLY A N 1
ATOM 897 C CA . GLY A 1 114 ? 5.078 2.307 17.963 1.00 54.91 114 GLY A CA 1
ATOM 898 C C . GLY A 1 114 ? 6.094 1.171 17.772 1.00 54.91 114 GLY A C 1
ATOM 899 O O . GLY A 1 114 ? 7.296 1.432 17.833 1.00 54.91 114 GLY A O 1
ATOM 900 N N . HIS A 1 115 ? 5.687 -0.057 17.434 1.00 63.56 115 HIS A N 1
ATOM 901 C CA . HIS A 1 115 ? 6.612 -1.197 17.289 1.00 63.56 115 HIS A CA 1
ATOM 902 C C . HIS A 1 115 ? 7.216 -1.330 15.883 1.00 63.56 115 HIS A C 1
ATOM 904 O O . HIS A 1 115 ? 7.063 -2.344 15.201 1.00 63.56 115 HIS A O 1
ATOM 910 N N . LYS A 1 116 ? 7.969 -0.302 15.465 1.00 72.38 116 LYS A N 1
ATOM 911 C CA . LYS A 1 116 ? 8.532 -0.175 14.106 1.00 72.38 116 LYS A CA 1
ATOM 912 C C . LYS A 1 116 ? 9.301 -1.422 13.640 1.00 72.38 116 LYS A C 1
ATOM 914 O O . LYS A 1 116 ? 9.123 -1.827 12.503 1.00 72.38 116 LYS A O 1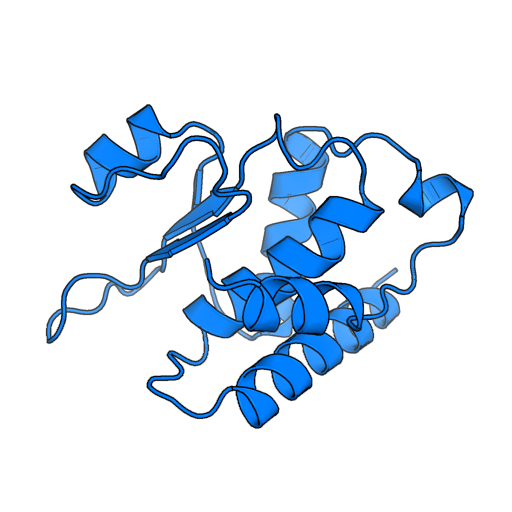
ATOM 919 N N . LYS A 1 117 ? 10.112 -2.066 14.493 1.00 77.69 117 LYS A N 1
ATOM 920 C CA . LYS A 1 117 ? 10.871 -3.279 14.111 1.00 77.69 117 LYS A CA 1
ATOM 921 C C . LYS A 1 117 ? 9.961 -4.449 13.712 1.00 77.69 117 LYS A C 1
ATOM 923 O O . LYS A 1 117 ? 10.197 -5.075 12.688 1.00 77.69 117 LYS A O 1
ATOM 928 N N . ILE A 1 118 ? 8.911 -4.707 14.494 1.00 82.00 118 ILE A N 1
ATOM 929 C CA . ILE A 1 118 ? 7.946 -5.785 14.225 1.00 82.00 118 ILE A CA 1
ATOM 930 C C . ILE A 1 118 ? 7.160 -5.483 12.946 1.00 82.00 118 ILE A C 1
ATOM 932 O O . ILE A 1 118 ? 6.907 -6.379 12.150 1.00 82.00 118 ILE A O 1
ATOM 936 N N . ALA A 1 119 ? 6.807 -4.215 12.734 1.00 81.94 119 ALA A N 1
ATOM 937 C CA . ALA A 1 119 ? 6.143 -3.766 11.517 1.00 81.94 119 ALA A CA 1
ATOM 938 C C . ALA A 1 119 ? 6.995 -4.046 10.261 1.00 81.94 119 ALA A C 1
ATOM 940 O O . ALA A 1 119 ? 6.493 -4.614 9.298 1.00 81.94 119 ALA A O 1
ATOM 941 N N . PHE A 1 120 ? 8.296 -3.739 10.295 1.00 82.44 120 PHE A N 1
ATOM 942 C CA . PHE A 1 120 ? 9.204 -4.061 9.185 1.00 82.44 120 PHE A CA 1
ATOM 943 C C . PHE A 1 120 ? 9.384 -5.568 8.981 1.00 82.44 120 PHE A C 1
ATOM 945 O O . PHE A 1 120 ? 9.324 -6.025 7.846 1.00 82.44 120 PHE A O 1
ATOM 952 N N . ALA A 1 121 ? 9.527 -6.348 10.057 1.00 85.06 121 ALA A N 1
ATOM 953 C CA . ALA A 1 121 ? 9.624 -7.806 9.952 1.00 85.06 121 ALA A CA 1
ATOM 954 C C . ALA A 1 121 ? 8.377 -8.424 9.298 1.00 85.06 121 ALA A C 1
ATOM 956 O O . ALA A 1 121 ? 8.498 -9.293 8.444 1.00 85.06 121 ALA A O 1
ATOM 957 N N . ARG A 1 122 ? 7.181 -7.934 9.641 1.00 88.06 122 ARG A N 1
ATOM 958 C CA . ARG A 1 122 ? 5.924 -8.368 9.011 1.00 88.06 122 ARG A CA 1
ATOM 959 C C . ARG A 1 122 ? 5.840 -7.973 7.540 1.00 88.06 122 ARG A C 1
ATOM 961 O O . ARG A 1 122 ? 5.373 -8.767 6.737 1.00 88.06 122 ARG A O 1
ATOM 968 N N . ALA A 1 123 ? 6.293 -6.772 7.181 1.00 84.69 123 ALA A N 1
ATOM 969 C CA . ALA A 1 123 ? 6.351 -6.360 5.780 1.00 84.69 123 ALA A CA 1
ATOM 970 C C . ALA A 1 123 ? 7.299 -7.267 4.971 1.00 84.69 123 ALA A C 1
ATOM 972 O O . ALA A 1 123 ? 6.926 -7.706 3.889 1.00 84.69 123 ALA A O 1
ATOM 973 N N . GLN A 1 124 ? 8.466 -7.624 5.523 1.00 88.38 124 GLN A N 1
ATOM 974 C CA . GLN A 1 124 ? 9.373 -8.587 4.888 1.00 88.38 124 GLN A CA 1
ATOM 975 C C . GLN A 1 124 ? 8.741 -9.981 4.764 1.00 88.38 124 GLN A C 1
ATOM 977 O O . GLN A 1 124 ? 8.781 -10.568 3.693 1.00 88.38 124 GLN A O 1
ATOM 982 N N . GLN A 1 125 ? 8.065 -10.474 5.806 1.00 88.38 125 GLN A N 1
ATOM 983 C CA . GLN A 1 125 ? 7.346 -11.753 5.739 1.00 88.38 125 GLN A CA 1
ATOM 984 C C . GLN A 1 125 ? 6.287 -11.779 4.631 1.00 88.38 125 GLN A C 1
ATOM 986 O O . GLN A 1 125 ? 6.091 -12.812 3.999 1.00 88.38 125 GLN A O 1
ATOM 991 N N . LEU A 1 126 ? 5.605 -10.656 4.382 1.00 88.69 126 LEU A N 1
ATOM 992 C CA . LEU A 1 126 ? 4.663 -10.559 3.270 1.00 88.69 126 LEU A CA 1
ATOM 993 C C . LEU A 1 126 ? 5.371 -10.600 1.911 1.00 88.69 126 LEU A C 1
ATOM 995 O O . LEU A 1 126 ? 4.893 -11.293 1.017 1.00 88.69 126 LEU A O 1
ATOM 999 N N . LEU A 1 127 ? 6.505 -9.905 1.762 1.00 87.69 127 LEU A N 1
ATOM 1000 C CA . LEU A 1 127 ? 7.334 -9.975 0.549 1.00 87.69 127 LEU A CA 1
ATOM 1001 C C . LEU A 1 127 ? 7.764 -11.418 0.257 1.00 87.69 127 LEU A C 1
ATOM 1003 O O . LEU A 1 127 ? 7.626 -11.887 -0.873 1.00 87.69 127 LEU A O 1
ATOM 1007 N N . ASP A 1 128 ? 8.215 -12.135 1.285 1.00 88.50 128 ASP A N 1
ATOM 1008 C CA . ASP A 1 128 ? 8.648 -13.530 1.177 1.00 88.50 128 ASP A CA 1
ATOM 1009 C C . ASP A 1 128 ? 7.476 -14.466 0.833 1.00 88.50 128 ASP A C 1
ATOM 1011 O O . ASP A 1 128 ? 7.603 -15.342 -0.022 1.00 88.50 128 ASP A O 1
ATOM 1015 N N . ALA A 1 129 ? 6.311 -14.265 1.456 1.00 86.19 129 ALA A N 1
ATOM 1016 C CA . ALA A 1 129 ? 5.131 -15.096 1.226 1.00 86.19 129 ALA A CA 1
ATOM 1017 C C . ALA A 1 129 ? 4.589 -14.958 -0.201 1.00 86.19 129 ALA A C 1
ATOM 1019 O O . ALA A 1 129 ? 4.235 -15.955 -0.822 1.00 86.19 129 ALA A O 1
ATOM 1020 N N . VAL A 1 130 ? 4.530 -13.735 -0.735 1.00 84.88 130 VAL A N 1
ATOM 1021 C CA . VAL A 1 130 ? 3.982 -13.494 -2.076 1.00 84.88 130 VAL A CA 1
ATOM 1022 C C . VAL A 1 130 ? 4.960 -13.932 -3.175 1.00 84.88 130 VAL A C 1
ATOM 1024 O O . VAL A 1 130 ? 4.524 -14.328 -4.256 1.00 84.88 130 VAL A O 1
ATOM 1027 N N . ALA A 1 131 ? 6.269 -13.928 -2.912 1.00 78.25 131 ALA A N 1
ATOM 1028 C CA . ALA A 1 131 ? 7.262 -14.497 -3.824 1.00 78.25 131 ALA A CA 1
ATOM 1029 C C . ALA A 1 131 ? 7.051 -15.999 -4.077 1.00 78.25 131 ALA A C 1
ATOM 1031 O O . ALA A 1 131 ? 7.282 -16.469 -5.185 1.00 78.25 131 ALA A O 1
ATOM 1032 N N . GLY A 1 132 ? 6.557 -16.739 -3.080 1.00 61.31 132 GLY A N 1
ATOM 1033 C CA . GLY A 1 132 ? 6.252 -18.168 -3.201 1.00 61.31 132 GLY A CA 1
ATOM 1034 C C . GLY A 1 132 ? 4.952 -18.503 -3.945 1.00 61.31 132 GLY A C 1
ATOM 1035 O O . GLY A 1 132 ? 4.611 -19.678 -4.033 1.00 61.31 132 GLY A O 1
ATOM 1036 N N . ILE A 1 133 ? 4.207 -17.500 -4.430 1.00 58.62 133 ILE A N 1
ATOM 1037 C CA . ILE A 1 133 ? 2.911 -17.660 -5.124 1.00 58.62 133 ILE A CA 1
ATOM 1038 C C . ILE A 1 133 ? 3.063 -17.476 -6.655 1.00 58.62 133 ILE A C 1
ATOM 1040 O O . ILE A 1 133 ? 2.075 -17.556 -7.382 1.00 58.62 133 ILE A O 1
ATOM 1044 N N . ALA A 1 134 ? 4.281 -17.217 -7.147 1.00 46.84 134 ALA A N 1
ATOM 1045 C CA . ALA A 1 134 ? 4.581 -17.049 -8.573 1.00 46.84 134 ALA A CA 1
ATOM 1046 C C . ALA A 1 134 ? 4.652 -18.383 -9.334 1.00 46.84 134 ALA A C 1
ATOM 1048 O O . ALA A 1 134 ? 5.262 -19.339 -8.802 1.00 46.84 134 ALA A O 1
#

Sequence (134 aa):
MSALVQHRQSLLHHHLDQADSAARADLWWLLTRTHAYAAAAGITVDVVLDPRSYHRRTGRTVGRWCAGDAYTGPAGARWPVPLIYLSPRLLPTRGDAETVIAHEVMHARWPSYGHKKIAFARAQQLLDAVAGIA

Organism: NCBI:txid349313